Protein AF-A0AAV6FIM9-F1 (afdb_monomer_lite)

Foldseek 3Di:
DDDDDDDDDDDDDDDDDPPPPPPVPPVQPPPPDAEAPDDQQDCVLPPCRPVLVVLLVVLVVVVCVVDPPSPDHNVNSVVSSVRSSVVVVVVVVVVD

Structure (mmCIF, N/CA/C/O backbone):
data_AF-A0AAV6FIM9-F1
#
_entry.id   AF-A0AAV6FIM9-F1
#
loop_
_atom_site.group_PDB
_atom_site.id
_atom_site.type_symbol
_atom_site.label_atom_id
_atom_site.label_alt_id
_atom_site.label_comp_id
_atom_site.label_asym_id
_atom_site.label_entity_id
_atom_site.label_seq_id
_atom_site.pdbx_PDB_ins_code
_atom_site.Cartn_x
_atom_site.Cartn_y
_atom_site.Cartn_z
_atom_site.occupancy
_atom_site.B_iso_or_equiv
_atom_site.auth_seq_id
_atom_site.auth_comp_id
_atom_site.auth_asym_id
_atom_site.auth_atom_id
_atom_site.pdbx_PDB_model_num
ATOM 1 N N . MET A 1 1 ? 18.111 18.916 56.938 1.00 34.12 1 MET A N 1
ATOM 2 C CA . MET A 1 1 ? 18.345 20.329 57.296 1.00 34.12 1 MET A CA 1
ATOM 3 C C . MET A 1 1 ? 17.836 21.181 56.152 1.00 34.12 1 MET A C 1
ATOM 5 O O . MET A 1 1 ? 18.312 21.009 55.040 1.00 34.12 1 MET A O 1
ATOM 9 N N . CYS A 1 2 ? 16.821 22.000 56.411 1.00 32.91 2 CYS A N 1
ATOM 10 C CA . CYS A 1 2 ? 16.270 22.952 55.452 1.00 32.91 2 CYS A CA 1
ATOM 11 C C . CYS A 1 2 ? 16.989 24.295 55.638 1.00 32.91 2 CYS A C 1
ATOM 13 O O . CYS A 1 2 ? 17.130 24.739 56.773 1.00 32.91 2 CYS A O 1
ATOM 15 N N . HIS A 1 3 ? 17.411 24.908 54.537 1.00 33.81 3 HIS A N 1
ATOM 16 C CA . HIS A 1 3 ? 17.798 26.315 54.424 1.00 33.81 3 HIS A CA 1
ATOM 17 C C . HIS A 1 3 ? 16.860 26.910 53.371 1.00 33.81 3 HIS A C 1
ATOM 19 O O . HIS A 1 3 ? 16.695 26.321 52.306 1.00 33.81 3 HIS A O 1
ATOM 25 N N . ASP A 1 4 ? 16.003 27.844 53.781 1.00 36.78 4 ASP A N 1
ATOM 26 C CA . ASP A 1 4 ? 16.105 29.294 53.528 1.00 36.78 4 ASP A CA 1
ATOM 27 C C . ASP A 1 4 ? 15.181 29.655 52.354 1.00 36.78 4 ASP A C 1
ATOM 29 O O . ASP A 1 4 ? 15.020 28.871 51.430 1.00 36.78 4 ASP A O 1
ATOM 33 N N . SER A 1 5 ? 14.551 30.815 52.236 1.00 41.91 5 SER A N 1
ATOM 34 C CA . SER A 1 5 ? 14.146 31.905 53.125 1.00 41.91 5 SER A CA 1
ATOM 35 C C . SER A 1 5 ? 13.501 32.925 52.174 1.00 41.91 5 SER A C 1
ATOM 37 O O . SER A 1 5 ? 14.099 33.198 51.140 1.00 41.91 5 SER A O 1
ATOM 39 N N . ALA A 1 6 ? 12.340 33.483 52.550 1.00 40.41 6 ALA A N 1
ATOM 40 C CA . ALA A 1 6 ? 11.796 34.798 52.155 1.00 40.41 6 ALA A CA 1
ATOM 41 C C . ALA A 1 6 ? 11.571 35.130 50.653 1.00 40.41 6 ALA A C 1
ATOM 43 O O . ALA A 1 6 ? 12.303 34.709 49.776 1.00 40.41 6 ALA A O 1
ATOM 44 N N . ASN A 1 7 ? 10.666 36.009 50.215 1.00 45.34 7 ASN A N 1
ATOM 45 C CA . ASN A 1 7 ? 9.405 36.639 50.644 1.00 45.34 7 ASN A CA 1
ATOM 46 C C . ASN A 1 7 ? 8.932 37.441 49.372 1.00 45.34 7 ASN A C 1
ATOM 48 O O . ASN A 1 7 ? 9.397 37.119 48.279 1.00 45.34 7 ASN A O 1
ATOM 52 N N . PRO A 1 8 ? 8.019 38.432 49.382 1.00 56.38 8 PRO A N 1
ATOM 53 C CA . PRO A 1 8 ? 6.787 38.390 48.594 1.00 56.38 8 PRO A CA 1
ATOM 54 C C . PRO A 1 8 ? 6.688 39.531 47.555 1.00 56.38 8 PRO A C 1
ATOM 56 O O . PRO A 1 8 ? 7.351 40.553 47.680 1.00 56.38 8 PRO A O 1
ATOM 59 N N . LEU A 1 9 ? 5.754 39.454 46.602 1.00 41.03 9 LEU A N 1
ATOM 60 C CA . LEU A 1 9 ? 4.906 40.617 46.295 1.00 41.03 9 LEU A CA 1
ATOM 61 C C . LEU A 1 9 ? 3.691 40.200 45.465 1.00 41.03 9 LEU A C 1
ATOM 63 O O . LEU A 1 9 ? 3.809 39.695 44.353 1.00 41.03 9 LEU A O 1
ATOM 67 N N . SER A 1 10 ? 2.512 40.445 46.027 1.00 48.06 10 SER A N 1
ATOM 68 C CA . SER A 1 10 ? 1.212 40.272 45.387 1.00 48.06 10 SER A CA 1
ATOM 69 C C . SER A 1 10 ? 1.049 41.182 44.173 1.00 48.06 10 SER A C 1
ATOM 71 O O . SER A 1 10 ? 1.400 42.357 44.283 1.00 48.06 10 SER A O 1
ATOM 73 N N . LYS A 1 11 ? 0.335 40.720 43.139 1.00 42.94 11 LYS A N 1
ATOM 74 C CA . LYS A 1 11 ? -0.727 41.510 42.488 1.00 42.94 11 LYS A CA 1
ATOM 75 C C . LYS A 1 11 ? -1.855 40.590 42.017 1.00 42.94 11 LYS A C 1
ATOM 77 O O . LYS A 1 11 ? -1.684 39.788 41.108 1.00 42.94 11 LYS A O 1
ATOM 82 N N . THR A 1 12 ? -3.005 40.740 42.661 1.00 40.81 12 THR A N 1
ATOM 83 C CA . THR A 1 12 ? -4.317 40.256 42.226 1.00 40.81 12 THR A CA 1
ATOM 84 C C . THR A 1 12 ? -4.759 40.992 40.960 1.00 40.81 12 THR A C 1
ATOM 86 O O . THR A 1 12 ? -4.683 42.217 40.937 1.00 40.81 12 THR A O 1
ATOM 89 N N . MET A 1 13 ? -5.297 40.272 39.970 1.00 36.44 13 MET A N 1
ATOM 90 C CA . MET A 1 13 ? -6.319 40.767 39.034 1.00 36.44 13 MET A CA 1
ATOM 91 C C . MET A 1 13 ? -7.257 39.603 38.679 1.00 36.44 13 MET A C 1
ATOM 93 O O . MET A 1 13 ? -6.867 38.628 38.044 1.00 36.44 13 MET A O 1
ATOM 97 N N . THR A 1 14 ? -8.489 39.711 39.158 1.00 44.72 14 THR A N 1
ATOM 98 C CA . THR A 1 14 ? -9.667 38.882 38.870 1.00 44.72 14 THR A CA 1
ATOM 99 C C . THR A 1 14 ? -10.277 39.227 37.508 1.00 44.72 14 THR A C 1
ATOM 101 O O . THR A 1 14 ? -10.465 40.410 37.241 1.00 44.72 14 THR A O 1
ATOM 104 N N . SER A 1 15 ? -10.677 38.229 36.705 1.00 46.53 15 SER A N 1
ATOM 105 C CA . SER A 1 15 ? -11.811 38.346 35.762 1.00 46.53 15 SER A CA 1
ATOM 106 C C . SER A 1 15 ? -12.307 36.976 35.264 1.00 46.53 15 SER A C 1
ATOM 108 O O . SER A 1 15 ? -11.895 36.464 34.232 1.00 46.53 15 SER A O 1
ATOM 110 N N . ASN A 1 16 ? -13.171 36.367 36.065 1.00 65.00 16 ASN A N 1
ATOM 111 C CA . ASN A 1 16 ? -14.512 35.866 35.749 1.00 65.00 16 ASN A CA 1
ATOM 112 C C . ASN A 1 16 ? -14.880 35.777 34.246 1.00 65.00 16 ASN A C 1
ATOM 114 O O . ASN A 1 16 ? -15.102 36.805 33.612 1.00 65.00 16 ASN A O 1
ATOM 118 N N . ALA A 1 17 ? -15.063 34.555 33.738 1.00 41.66 17 ALA A N 1
ATOM 119 C CA . ALA A 1 17 ? -16.126 34.172 32.798 1.00 41.66 17 ALA A CA 1
ATOM 120 C C . ALA A 1 17 ? -16.056 32.654 32.566 1.00 41.66 17 ALA A C 1
ATOM 122 O O . ALA A 1 17 ? -15.201 32.154 31.836 1.00 41.66 17 ALA A O 1
ATOM 123 N N . THR A 1 18 ? -16.953 31.911 33.208 1.00 52.44 18 THR A N 1
ATOM 124 C CA . THR A 1 18 ? -17.307 30.541 32.831 1.00 52.44 18 THR A CA 1
ATOM 125 C C . THR A 1 18 ? -17.913 30.588 31.430 1.00 52.44 18 THR A C 1
ATOM 127 O O . THR A 1 18 ? -19.100 30.851 31.269 1.00 52.44 18 THR A O 1
ATOM 130 N N . ASN A 1 19 ? -17.095 30.358 30.406 1.00 57.53 19 ASN A N 1
ATOM 131 C CA . ASN A 1 19 ? -17.607 29.908 29.120 1.00 57.53 19 ASN A CA 1
ATOM 132 C C . ASN A 1 19 ? -17.706 28.390 29.213 1.00 57.53 19 ASN A C 1
ATOM 134 O O . ASN A 1 19 ? -16.744 27.672 28.947 1.00 57.53 19 ASN A O 1
ATOM 138 N N . ASP A 1 20 ? -18.866 27.933 29.671 1.00 51.25 20 ASP A N 1
ATOM 139 C CA . ASP A 1 20 ? -19.297 26.550 29.554 1.00 51.25 20 ASP A CA 1
ATOM 140 C C . ASP A 1 20 ? -19.456 26.237 28.059 1.00 51.25 20 ASP A C 1
ATOM 142 O O . ASP A 1 20 ? -20.505 26.447 27.454 1.00 51.25 20 ASP A O 1
ATOM 146 N N . CYS A 1 21 ? -18.363 25.831 27.416 1.00 47.50 21 CYS A N 1
ATOM 147 C CA . CYS A 1 21 ? -18.470 25.023 26.219 1.00 47.50 21 CYS A CA 1
ATOM 148 C C . CYS A 1 21 ? -18.524 23.598 26.742 1.00 47.50 21 CYS A C 1
ATOM 150 O O . CYS A 1 21 ? -17.482 23.019 27.058 1.00 47.50 21 CYS A O 1
ATOM 152 N N . LEU A 1 22 ? -19.737 23.059 26.861 1.00 51.66 22 LEU A N 1
ATOM 153 C CA . LEU A 1 22 ? -19.963 21.624 26.881 1.00 51.66 22 LEU A CA 1
ATOM 154 C C . LEU A 1 22 ? -19.387 21.064 25.574 1.00 51.66 22 LEU A C 1
ATOM 156 O O . LEU A 1 22 ? -20.098 20.818 24.602 1.00 51.66 22 LEU A O 1
ATOM 160 N N . ILE A 1 23 ? -18.066 20.904 25.533 1.00 51.31 23 ILE A N 1
ATOM 161 C CA . ILE A 1 23 ? -17.437 19.926 24.675 1.00 51.31 23 ILE A CA 1
ATOM 162 C C . ILE A 1 23 ? -17.876 18.622 25.305 1.00 51.31 23 ILE A C 1
ATOM 164 O O . ILE A 1 23 ? -17.298 18.163 26.289 1.00 51.31 23 ILE A O 1
ATOM 168 N N . GLU A 1 24 ? -18.973 18.085 24.775 1.00 51.91 24 GLU A N 1
ATOM 169 C CA . GLU A 1 24 ? -19.268 16.671 24.879 1.00 51.91 24 GLU A CA 1
ATOM 170 C C . GLU A 1 24 ? -17.943 15.978 24.575 1.00 51.91 24 GLU A C 1
ATOM 172 O O . GLU A 1 24 ? -17.380 16.142 23.490 1.00 51.91 24 GLU A O 1
ATOM 177 N N . SER A 1 25 ? -17.349 15.374 25.601 1.00 55.44 25 SER A N 1
ATOM 178 C CA . SER A 1 25 ? -16.077 14.682 25.501 1.00 55.44 25 SER A CA 1
ATOM 179 C C . SER A 1 25 ? -16.313 13.505 24.572 1.00 55.44 25 SER A C 1
ATOM 181 O O . SER A 1 25 ? -16.704 12.425 25.009 1.00 55.44 25 SER A O 1
ATOM 183 N N . VAL A 1 26 ? -16.173 13.757 23.271 1.00 56.62 26 VAL A N 1
ATOM 184 C CA . VAL A 1 26 ? -16.209 12.727 22.250 1.00 56.62 26 VAL A CA 1
ATOM 185 C C . VAL A 1 26 ? -14.955 11.922 22.515 1.00 56.62 26 VAL A C 1
ATOM 187 O O . VAL A 1 26 ? -13.844 12.390 22.265 1.00 56.62 26 VAL A O 1
ATOM 190 N N . ASP A 1 27 ? -15.148 10.770 23.141 1.00 61.59 27 ASP A N 1
ATOM 191 C CA . ASP A 1 27 ? -14.097 9.820 23.460 1.00 61.59 27 ASP A CA 1
ATOM 192 C C . ASP A 1 27 ? -13.540 9.312 22.122 1.00 61.59 27 ASP A C 1
ATOM 194 O O . ASP A 1 27 ? -14.051 8.372 21.509 1.00 61.59 27 ASP A O 1
ATOM 198 N N . PHE A 1 28 ? -12.579 10.050 21.560 1.00 58.19 28 PHE A N 1
ATOM 199 C CA . PHE A 1 28 ? -11.904 9.640 20.343 1.00 58.19 28 PHE A CA 1
ATOM 200 C C . PHE A 1 28 ? -11.070 8.415 20.708 1.00 58.19 28 PHE A C 1
ATOM 202 O O . PHE A 1 28 ? -10.249 8.502 21.623 1.00 58.19 28 PHE A O 1
ATOM 209 N N . PRO A 1 29 ? -11.245 7.278 20.015 1.00 58.06 29 PRO A N 1
ATOM 210 C CA . PRO A 1 29 ? -10.467 6.093 20.318 1.00 58.06 29 PRO A CA 1
ATOM 211 C C . PRO A 1 29 ? -8.975 6.434 20.257 1.00 58.06 29 PRO A C 1
ATOM 213 O O . PRO A 1 29 ? -8.513 7.084 19.320 1.00 58.06 29 PRO A O 1
ATOM 216 N N . GLU A 1 30 ? -8.243 5.962 21.264 1.00 60.50 30 GLU A N 1
ATOM 217 C CA . GLU A 1 30 ? -6.842 6.225 21.636 1.00 60.50 30 GLU A CA 1
ATOM 218 C C . GLU A 1 30 ? -5.780 5.938 20.542 1.00 60.50 30 GLU A C 1
ATOM 220 O O . GLU A 1 30 ? -4.581 5.885 20.807 1.00 60.50 30 GLU A O 1
ATOM 225 N N . ARG A 1 31 ? -6.172 5.737 19.279 1.00 60.84 31 ARG A N 1
ATOM 226 C CA . ARG A 1 31 ? -5.252 5.600 18.145 1.00 60.84 31 ARG A CA 1
ATOM 227 C C . ARG A 1 31 ? -5.143 6.912 17.388 1.00 60.84 31 ARG A C 1
ATOM 229 O O . ARG A 1 31 ? -5.772 7.110 16.353 1.00 60.84 31 ARG A O 1
ATOM 236 N N . SER A 1 32 ? -4.256 7.772 17.876 1.00 80.25 32 SER A N 1
ATOM 237 C CA . SER A 1 32 ? -3.821 8.980 17.164 1.00 80.25 32 SER A CA 1
ATOM 238 C C . SER A 1 32 ? -3.075 8.671 15.857 1.00 80.25 32 SER A C 1
ATOM 240 O O . SER A 1 32 ? -3.007 9.522 14.972 1.00 80.25 32 SER A O 1
ATOM 242 N N . VAL A 1 33 ? -2.532 7.455 15.714 1.00 89.62 33 VAL A N 1
ATOM 243 C CA . VAL A 1 33 ? -1.777 7.010 14.538 1.00 89.62 33 VAL A CA 1
ATOM 244 C C . VAL A 1 33 ? -2.205 5.597 14.143 1.00 89.62 33 VAL A C 1
ATOM 246 O O . VAL A 1 33 ? -2.168 4.670 14.952 1.00 89.62 33 VAL A O 1
ATOM 249 N N . LEU A 1 34 ? -2.572 5.422 12.872 1.00 92.44 34 LEU A N 1
ATOM 250 C CA . LEU A 1 34 ? -2.813 4.121 12.253 1.00 92.44 34 LEU A CA 1
ATOM 251 C C . LEU A 1 34 ? -1.647 3.782 11.317 1.00 92.44 34 LEU A C 1
ATOM 253 O O . LEU A 1 34 ? -1.243 4.610 10.504 1.00 92.44 34 LEU A O 1
ATOM 257 N N . MET A 1 35 ? -1.129 2.557 11.418 1.00 94.88 35 MET A N 1
ATOM 258 C CA . MET A 1 35 ? -0.005 2.063 10.616 1.00 94.88 35 MET A CA 1
ATOM 259 C C . MET A 1 35 ? -0.400 0.788 9.865 1.00 94.88 35 MET A C 1
ATOM 261 O O . MET A 1 35 ? -1.171 -0.032 10.376 1.00 94.88 35 MET A O 1
ATOM 265 N N . GLY A 1 36 ? 0.135 0.635 8.653 1.00 95.38 36 GLY A N 1
ATOM 266 C CA . GLY A 1 36 ? 0.103 -0.627 7.913 1.00 95.38 36 GLY A CA 1
ATOM 267 C C . GLY A 1 36 ? 1.022 -1.672 8.553 1.00 95.38 36 GLY A C 1
ATOM 268 O O . GLY A 1 36 ? 1.883 -1.342 9.369 1.00 95.38 36 GLY A O 1
ATOM 269 N N . SER A 1 37 ? 0.864 -2.937 8.167 1.00 97.75 37 SER A N 1
ATOM 270 C CA . SER A 1 37 ? 1.776 -4.020 8.559 1.00 97.75 37 SER A CA 1
ATOM 271 C C . SER A 1 37 ? 3.090 -3.991 7.767 1.00 97.75 37 SER A C 1
ATOM 273 O O . SER A 1 37 ? 4.049 -4.680 8.110 1.00 97.75 37 SER A O 1
ATOM 275 N N . PHE A 1 38 ? 3.147 -3.168 6.719 1.00 97.94 38 PHE A N 1
ATOM 276 C CA . PHE A 1 38 ? 4.328 -2.874 5.915 1.00 97.94 38 PHE A CA 1
ATOM 277 C C . PHE A 1 38 ? 4.297 -1.422 5.419 1.00 97.94 38 PHE A C 1
ATOM 279 O O . PHE A 1 38 ? 3.332 -0.690 5.624 1.00 97.94 38 PHE A O 1
ATOM 286 N N . HIS A 1 39 ? 5.373 -0.991 4.760 1.00 96.44 39 HIS A N 1
ATOM 287 C CA . HIS A 1 39 ? 5.517 0.355 4.201 1.00 96.44 39 HIS A CA 1
ATOM 288 C C . HIS A 1 39 ? 5.847 0.300 2.702 1.00 96.44 39 HIS A C 1
ATOM 290 O O . HIS A 1 39 ? 6.227 -0.741 2.172 1.00 96.44 39 HIS A O 1
ATOM 296 N N . GLN A 1 40 ? 5.769 1.434 1.999 1.00 95.06 40 GLN A N 1
ATOM 297 C CA . GLN A 1 40 ? 6.017 1.534 0.545 1.00 95.06 40 GLN A CA 1
ATOM 298 C C . GLN A 1 40 ? 7.407 1.040 0.073 1.00 95.06 40 GLN A C 1
ATOM 300 O O . GLN A 1 40 ? 7.630 0.824 -1.118 1.00 95.06 40 GLN A O 1
ATOM 305 N N . GLY A 1 41 ? 8.351 0.882 1.002 1.00 96.19 41 GLY A N 1
ATOM 306 C CA . GLY A 1 41 ? 9.717 0.412 0.752 1.00 96.19 41 GLY A CA 1
ATOM 307 C C . GLY A 1 41 ? 9.926 -1.082 1.001 1.00 96.19 41 GLY A C 1
ATOM 308 O O . GLY A 1 41 ? 11.051 -1.563 0.859 1.00 96.19 41 GLY A O 1
ATOM 309 N N . ASP A 1 42 ? 8.872 -1.803 1.384 1.00 97.56 42 ASP A N 1
ATOM 310 C CA . ASP A 1 42 ? 8.920 -3.237 1.656 1.00 97.56 42 ASP A CA 1
ATOM 311 C C . ASP A 1 42 ? 9.412 -4.017 0.419 1.00 97.56 42 ASP A C 1
ATOM 313 O O . ASP A 1 42 ? 9.123 -3.667 -0.733 1.00 97.56 42 ASP A O 1
ATOM 317 N N . SER A 1 43 ? 10.207 -5.065 0.657 1.00 97.12 43 SER A N 1
ATOM 318 C CA . SER A 1 43 ? 10.825 -5.884 -0.391 1.00 97.12 43 SER A CA 1
ATOM 319 C C . SER A 1 43 ? 9.802 -6.528 -1.329 1.00 97.12 43 SER A C 1
ATOM 321 O O . SER A 1 43 ? 10.125 -6.746 -2.498 1.00 97.12 43 SER A O 1
ATOM 323 N N . ARG A 1 44 ? 8.554 -6.733 -0.883 1.00 96.62 44 ARG A N 1
ATOM 324 C CA . ARG A 1 44 ? 7.449 -7.260 -1.704 1.00 96.62 44 ARG A CA 1
ATOM 325 C C . ARG A 1 44 ? 7.169 -6.446 -2.966 1.00 96.62 44 ARG A C 1
ATOM 327 O O . ARG A 1 44 ? 6.637 -6.973 -3.939 1.00 96.62 44 ARG A O 1
ATOM 334 N N . PHE A 1 45 ? 7.509 -5.158 -2.962 1.00 95.44 45 PHE A N 1
ATOM 335 C CA . PHE A 1 45 ? 7.268 -4.270 -4.096 1.00 95.44 45 PHE A CA 1
ATOM 336 C C . PHE A 1 45 ? 8.391 -4.299 -5.142 1.00 95.44 45 PHE A C 1
ATOM 338 O O . PHE A 1 45 ? 8.251 -3.687 -6.201 1.00 95.44 45 PHE A O 1
ATOM 345 N N . GLY A 1 46 ? 9.480 -5.035 -4.899 1.00 94.44 46 GLY A N 1
ATOM 346 C CA . GLY A 1 46 ? 10.548 -5.245 -5.873 1.00 94.44 46 GLY A CA 1
ATOM 347 C C . GLY A 1 46 ? 11.168 -3.939 -6.381 1.00 94.44 46 GLY A C 1
ATOM 348 O O . GLY A 1 46 ? 11.518 -3.050 -5.605 1.00 94.44 46 GLY A O 1
ATOM 349 N N . ASN A 1 47 ? 11.300 -3.814 -7.702 1.00 94.00 47 ASN A N 1
ATOM 350 C CA . ASN A 1 47 ? 11.948 -2.684 -8.382 1.00 94.00 47 ASN A CA 1
ATOM 351 C C . ASN A 1 47 ? 11.152 -1.360 -8.354 1.00 94.00 47 ASN A C 1
ATOM 353 O O . ASN A 1 47 ? 11.719 -0.303 -8.667 1.00 94.00 47 ASN A O 1
ATOM 357 N N . VAL A 1 48 ? 9.863 -1.405 -7.994 1.00 93.94 48 VAL A N 1
ATOM 358 C CA . VAL A 1 48 ? 8.995 -0.217 -7.891 1.00 93.94 48 VAL A CA 1
ATOM 359 C C . VAL A 1 48 ? 8.879 0.327 -6.467 1.00 93.94 48 VAL A C 1
ATOM 361 O O . VAL A 1 48 ? 8.282 1.384 -6.278 1.00 93.94 48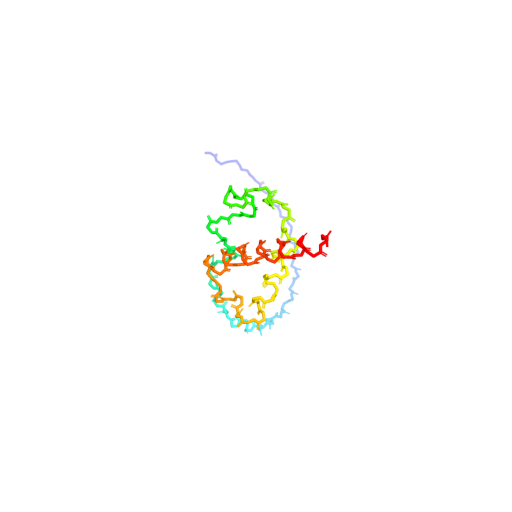 VAL A O 1
ATOM 364 N N . ARG A 1 49 ? 9.468 -0.348 -5.468 1.00 94.81 49 ARG A N 1
ATOM 365 C CA . ARG A 1 49 ? 9.468 0.128 -4.077 1.00 94.81 49 ARG A CA 1
ATOM 366 C C . ARG A 1 49 ? 10.061 1.536 -3.968 1.00 94.81 49 ARG A C 1
ATOM 368 O O . ARG A 1 49 ? 11.012 1.867 -4.677 1.00 94.81 49 ARG A O 1
ATOM 375 N N . ASN A 1 50 ? 9.528 2.337 -3.051 1.00 95.06 50 ASN A N 1
ATOM 376 C CA . ASN A 1 50 ? 9.844 3.757 -2.840 1.00 95.06 50 ASN A CA 1
ATOM 377 C C . ASN A 1 50 ? 9.520 4.718 -4.000 1.00 95.06 50 ASN A C 1
ATOM 379 O O . ASN A 1 50 ? 9.742 5.917 -3.848 1.00 95.06 50 ASN A O 1
ATOM 383 N N . LYS A 1 51 ? 8.992 4.248 -5.137 1.00 95.12 51 LYS A N 1
ATOM 384 C CA . LYS A 1 51 ? 8.657 5.105 -6.293 1.00 95.12 51 LYS A CA 1
ATOM 385 C C . LYS A 1 51 ? 7.163 5.395 -6.411 1.00 95.12 51 LYS A C 1
ATOM 387 O O . LYS A 1 51 ? 6.755 6.272 -7.162 1.00 95.12 51 LYS A O 1
ATOM 392 N N . GLN A 1 52 ? 6.347 4.665 -5.660 1.00 95.62 52 GLN A N 1
ATOM 393 C CA . GLN A 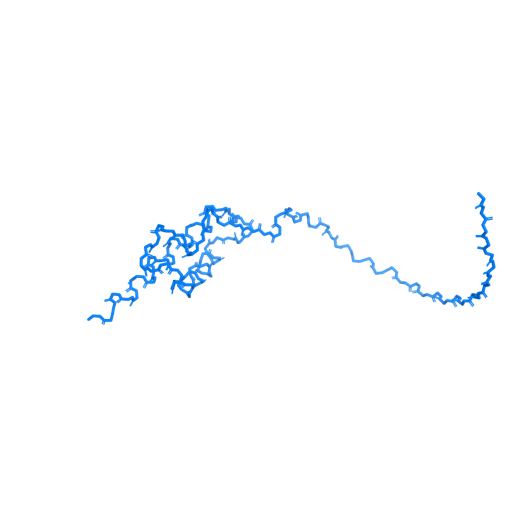1 52 ? 4.900 4.627 -5.822 1.00 95.62 52 GLN A CA 1
ATOM 394 C C . GLN A 1 52 ? 4.127 5.598 -4.905 1.00 95.62 52 GLN A C 1
ATOM 396 O O . GLN A 1 52 ? 2.902 5.518 -4.833 1.00 95.62 52 GLN A O 1
ATOM 401 N N . CYS A 1 53 ? 4.808 6.498 -4.184 1.00 96.19 53 CYS A N 1
ATOM 402 C CA . CYS A 1 53 ? 4.194 7.331 -3.139 1.00 96.19 53 CYS A CA 1
ATOM 403 C C . CYS A 1 53 ? 2.999 8.157 -3.646 1.00 96.19 53 CYS A C 1
ATOM 405 O O . CYS A 1 53 ? 1.965 8.194 -2.986 1.00 96.19 53 CYS A O 1
ATOM 407 N N . GLY A 1 54 ? 3.089 8.746 -4.844 1.00 95.56 54 GLY A N 1
ATOM 408 C CA . GLY A 1 54 ? 1.992 9.523 -5.430 1.00 95.56 54 GLY A CA 1
ATOM 409 C C . GLY A 1 54 ? 0.736 8.683 -5.685 1.00 95.56 54 GLY A C 1
ATOM 410 O O . GLY A 1 54 ? -0.366 9.080 -5.310 1.00 95.56 54 GLY A O 1
ATOM 411 N N . ALA A 1 55 ? 0.902 7.485 -6.254 1.00 96.38 55 ALA A N 1
ATOM 412 C CA . ALA A 1 55 ? -0.208 6.574 -6.534 1.00 96.38 55 ALA A CA 1
ATOM 413 C C . ALA A 1 55 ? -0.823 5.984 -5.250 1.00 96.38 55 ALA A C 1
ATOM 415 O O . ALA A 1 55 ? -2.043 5.828 -5.160 1.00 96.38 55 ALA A O 1
ATOM 416 N N . ILE A 1 56 ? 0.003 5.708 -4.233 1.00 97.81 56 ILE A N 1
ATOM 417 C CA . ILE A 1 56 ? -0.453 5.308 -2.893 1.00 97.81 56 ILE A CA 1
ATOM 418 C C . ILE A 1 56 ? -1.291 6.419 -2.252 1.00 97.81 56 ILE A C 1
ATOM 420 O O . ILE A 1 56 ? -2.404 6.149 -1.804 1.00 97.81 56 ILE A O 1
ATOM 424 N N . SER A 1 57 ? -0.815 7.667 -2.263 1.00 97.75 57 SER A N 1
ATOM 425 C CA . SER A 1 57 ? -1.557 8.810 -1.715 1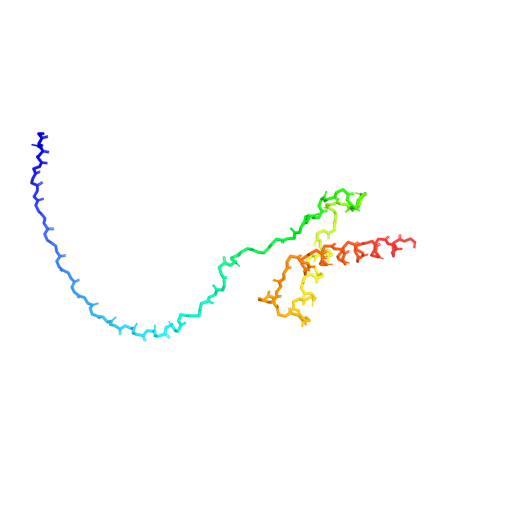.00 97.75 57 SER A CA 1
ATOM 426 C C . SER A 1 57 ? -2.900 9.015 -2.419 1.00 97.75 57 SER A C 1
ATOM 428 O O . SER A 1 57 ? -3.921 9.196 -1.757 1.00 97.75 57 SER A O 1
ATOM 430 N N . LEU A 1 58 ? -2.933 8.917 -3.753 1.00 97.31 58 LEU A N 1
ATOM 431 C CA . LEU A 1 58 ? -4.177 9.012 -4.522 1.00 97.31 58 LEU A CA 1
ATOM 432 C C . LEU A 1 58 ? -5.163 7.896 -4.148 1.00 97.31 58 LEU A C 1
ATOM 434 O O . LEU A 1 58 ? -6.352 8.146 -3.951 1.00 97.31 58 LEU A O 1
ATOM 438 N N . THR A 1 59 ? -4.661 6.674 -3.984 1.00 97.94 59 THR A N 1
ATOM 439 C CA . THR A 1 59 ? -5.469 5.526 -3.555 1.00 97.94 59 THR A CA 1
ATOM 440 C C . THR A 1 59 ? -6.028 5.721 -2.143 1.00 97.94 59 THR A C 1
ATOM 442 O O . THR A 1 59 ? -7.187 5.386 -1.896 1.00 97.94 59 THR A O 1
ATOM 445 N N . ALA A 1 60 ? -5.255 6.306 -1.223 1.00 97.81 60 ALA A N 1
ATOM 446 C CA . ALA A 1 60 ? -5.716 6.632 0.128 1.00 97.81 60 ALA A CA 1
ATOM 447 C C . ALA A 1 60 ? -6.874 7.643 0.104 1.00 97.81 60 ALA A C 1
ATOM 449 O O . ALA A 1 60 ? -7.893 7.443 0.768 1.00 97.81 60 ALA A O 1
ATOM 450 N N . VAL A 1 61 ? -6.748 8.701 -0.706 1.00 98.00 61 VAL A N 1
ATOM 451 C CA . VAL A 1 61 ? -7.812 9.699 -0.899 1.00 98.00 61 VAL A CA 1
ATOM 452 C C . VAL A 1 61 ? -9.057 9.055 -1.500 1.00 98.00 61 VAL A C 1
ATOM 454 O O . VAL A 1 61 ? -10.163 9.312 -1.039 1.00 98.00 61 VAL A O 1
ATOM 457 N N . PHE A 1 62 ? -8.903 8.181 -2.492 1.00 97.69 62 PHE A N 1
ATOM 458 C CA . PHE A 1 62 ? -10.037 7.469 -3.073 1.00 97.69 62 PHE A CA 1
ATOM 459 C C . PHE A 1 62 ? -10.743 6.584 -2.037 1.00 97.69 62 PHE A C 1
ATOM 461 O O . PHE A 1 62 ? -11.962 6.654 -1.874 1.00 97.69 62 PHE A O 1
ATOM 468 N N . LYS A 1 63 ? -9.980 5.810 -1.258 1.00 97.44 63 LYS A N 1
ATOM 469 C CA . LYS A 1 63 ? -10.536 4.959 -0.204 1.00 97.44 63 LYS A CA 1
ATOM 470 C C . LYS A 1 63 ? -11.258 5.768 0.872 1.00 97.44 63 LYS A C 1
ATOM 472 O O . LYS A 1 63 ? -12.289 5.305 1.348 1.00 97.44 63 LYS A O 1
ATOM 477 N N . SER A 1 64 ? -10.788 6.968 1.224 1.00 97.19 64 SER A N 1
ATOM 478 C CA . SER A 1 64 ? -11.445 7.802 2.247 1.00 97.19 64 SER A CA 1
ATOM 479 C C . SER A 1 64 ? -12.815 8.316 1.802 1.00 97.19 64 SER A C 1
ATOM 481 O O . SER A 1 64 ? -13.665 8.613 2.640 1.00 97.19 64 SER A O 1
ATOM 483 N N . LYS A 1 65 ? -13.061 8.368 0.486 1.00 97.19 65 LYS A N 1
ATOM 484 C CA . LYS A 1 65 ? -14.385 8.638 -0.091 1.00 97.19 65 LYS A CA 1
ATOM 485 C C . LYS A 1 65 ? -15.305 7.418 -0.081 1.00 97.19 65 LYS A C 1
ATOM 487 O O . LYS A 1 65 ? -16.517 7.594 -0.066 1.00 97.19 65 LYS A O 1
ATOM 492 N N . MET A 1 66 ? -14.753 6.205 -0.076 1.00 96.81 66 MET A N 1
ATOM 493 C CA . MET A 1 66 ? -15.527 4.956 -0.054 1.00 96.81 66 MET A CA 1
ATOM 494 C C . MET A 1 66 ? -15.799 4.435 1.359 1.00 96.81 66 MET A C 1
ATOM 496 O O . MET A 1 66 ? -16.832 3.821 1.608 1.00 96.81 66 MET A O 1
ATOM 500 N N . LYS A 1 67 ? -14.852 4.636 2.277 1.00 94.25 67 LYS A N 1
ATOM 501 C CA . LYS A 1 67 ? -14.891 4.142 3.653 1.00 94.25 67 LYS A CA 1
ATOM 502 C C . LYS A 1 67 ? -14.431 5.242 4.597 1.00 94.25 67 LYS A C 1
ATOM 504 O O . LYS A 1 67 ? -13.341 5.789 4.430 1.00 94.25 67 LYS A O 1
ATOM 509 N N . ASN A 1 68 ? -15.232 5.493 5.630 1.00 93.94 68 ASN A N 1
ATOM 510 C CA . ASN A 1 68 ? -14.921 6.457 6.678 1.00 93.94 68 ASN A CA 1
ATOM 511 C C . ASN A 1 68 ? -13.537 6.171 7.297 1.00 93.94 68 ASN A C 1
ATOM 513 O O . ASN A 1 68 ? -13.300 5.062 7.779 1.00 93.94 68 ASN A O 1
ATOM 517 N N . VAL A 1 69 ? -12.654 7.175 7.304 1.00 93.00 69 VAL A N 1
ATOM 518 C CA . VAL A 1 69 ? -11.275 7.090 7.823 1.00 93.00 69 VAL A CA 1
ATOM 519 C C . VAL A 1 69 ? -11.228 6.640 9.285 1.00 93.00 69 VAL A C 1
ATOM 521 O O . VAL A 1 69 ? -10.344 5.878 9.657 1.00 93.00 69 VAL A O 1
ATOM 524 N N . TRP A 1 70 ? -12.224 7.006 10.095 1.00 91.31 70 TRP A N 1
ATOM 525 C CA . TRP A 1 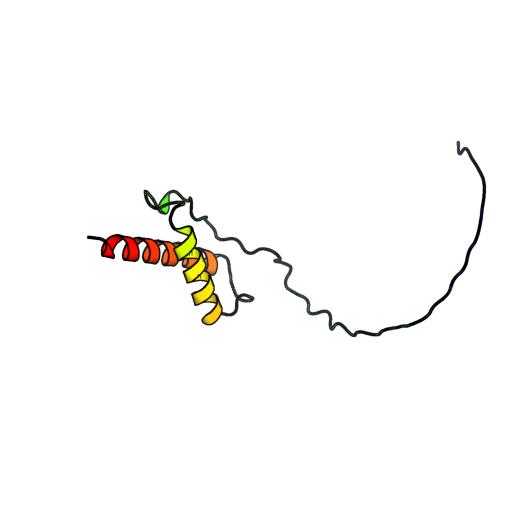70 ? -12.317 6.602 11.505 1.00 91.31 70 TRP A CA 1
ATOM 526 C C . TRP A 1 70 ? -12.546 5.097 11.702 1.00 91.31 70 TRP A C 1
ATOM 528 O O . TRP A 1 70 ? -12.310 4.571 12.782 1.00 91.31 70 TRP A O 1
ATOM 538 N N . SER A 1 71 ? -12.990 4.396 10.656 1.00 93.38 71 SER A N 1
ATOM 539 C CA . SER A 1 71 ? -13.201 2.940 10.660 1.00 93.38 71 SER A CA 1
ATOM 540 C C . SER A 1 71 ? -12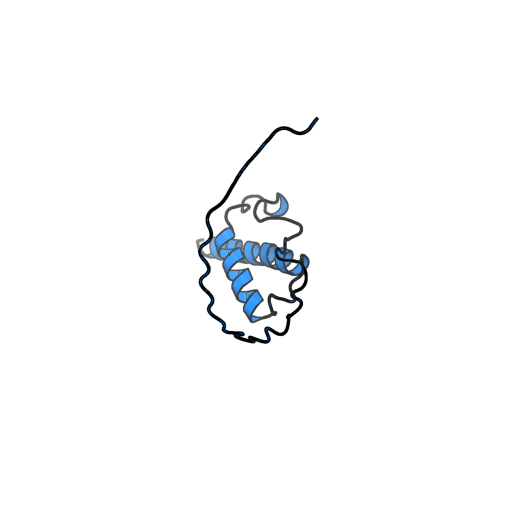.048 2.160 10.022 1.00 93.38 71 SER A C 1
ATOM 542 O O . SER A 1 71 ? -12.184 0.966 9.739 1.00 93.38 71 SER A O 1
ATOM 544 N N . TRP A 1 72 ? -10.945 2.837 9.691 1.00 95.62 72 TRP A N 1
ATOM 545 C CA . TRP A 1 72 ? -9.799 2.184 9.078 1.00 95.62 72 TRP A CA 1
ATOM 546 C C . TRP A 1 72 ? -9.024 1.349 10.097 1.00 95.62 72 TRP A C 1
ATOM 548 O O . TRP A 1 72 ? -8.782 1.749 11.233 1.00 95.62 72 TRP A O 1
ATOM 558 N N . GLU A 1 73 ? -8.586 0.187 9.640 1.00 95.88 73 GLU A N 1
ATOM 559 C CA . GLU A 1 73 ? -7.708 -0.732 10.344 1.00 95.88 73 GLU A CA 1
ATOM 560 C C . GLU A 1 73 ? -6.381 -0.873 9.587 1.00 95.88 73 GLU A C 1
ATOM 562 O O . GLU A 1 73 ? -6.232 -0.435 8.448 1.00 95.88 73 GLU A O 1
ATOM 567 N N . THR A 1 74 ? -5.401 -1.555 10.175 1.00 96.81 74 THR A N 1
ATOM 568 C CA . THR A 1 74 ? -4.120 -1.855 9.513 1.00 96.81 74 THR A CA 1
ATOM 569 C C . THR A 1 74 ? -4.308 -2.486 8.128 1.00 96.81 74 THR A C 1
ATOM 571 O O . THR A 1 74 ? -3.623 -2.102 7.182 1.00 96.81 74 THR A O 1
ATOM 574 N N . ARG A 1 75 ? -5.305 -3.371 7.967 1.00 97.75 75 ARG A N 1
ATOM 575 C CA . ARG A 1 75 ? -5.623 -4.000 6.672 1.00 97.75 75 ARG A CA 1
ATOM 576 C C . ARG A 1 75 ? -6.062 -2.989 5.610 1.00 97.75 75 ARG A C 1
ATOM 578 O O . ARG A 1 75 ? -5.807 -3.198 4.429 1.00 97.75 75 ARG A O 1
ATOM 585 N N . ASP A 1 76 ? -6.711 -1.900 6.018 1.00 97.94 76 ASP A N 1
ATOM 586 C CA . ASP A 1 76 ? -7.122 -0.830 5.112 1.00 97.94 76 ASP A CA 1
ATOM 587 C C . ASP A 1 76 ? -5.911 -0.080 4.551 1.00 97.94 76 ASP A C 1
ATOM 589 O O . ASP A 1 76 ? -5.886 0.224 3.358 1.00 97.94 76 ASP A O 1
ATOM 593 N N . LEU A 1 77 ? -4.896 0.183 5.380 1.00 97.56 77 LEU A N 1
ATOM 594 C CA . LEU A 1 77 ? -3.647 0.796 4.924 1.00 97.56 77 LEU A CA 1
ATOM 595 C C . LEU A 1 77 ? -2.820 -0.163 4.063 1.00 97.56 77 LEU A C 1
ATOM 597 O O . LEU A 1 77 ? -2.279 0.254 3.041 1.00 97.56 77 LEU A O 1
ATOM 601 N N . ASP A 1 78 ? -2.783 -1.447 4.409 1.00 98.38 78 ASP A N 1
ATOM 602 C CA . ASP A 1 78 ? -2.126 -2.472 3.592 1.00 98.38 78 ASP A CA 1
ATOM 603 C C . ASP A 1 78 ? -2.748 -2.555 2.191 1.00 98.38 78 ASP A C 1
ATOM 605 O O . ASP A 1 78 ? -2.041 -2.610 1.181 1.00 98.38 78 ASP A O 1
ATOM 609 N N . GLU A 1 79 ? -4.078 -2.492 2.111 1.00 98.12 79 GLU A N 1
ATOM 610 C CA . GLU A 1 79 ? -4.805 -2.460 0.846 1.00 98.12 79 GLU A CA 1
ATOM 611 C C . GLU A 1 79 ? -4.477 -1.202 0.028 1.00 98.12 79 GLU A C 1
ATOM 613 O O . GLU A 1 79 ? -4.272 -1.299 -1.183 1.00 98.12 79 GLU A O 1
ATOM 618 N N . VAL A 1 80 ? -4.375 -0.033 0.672 1.00 98.31 80 VAL A N 1
ATOM 619 C CA . VAL A 1 80 ? -3.955 1.221 0.022 1.00 98.31 80 VAL A CA 1
ATOM 620 C C . VAL A 1 80 ? -2.548 1.097 -0.564 1.00 98.31 80 VAL A C 1
ATOM 622 O O . VAL A 1 80 ? -2.329 1.490 -1.711 1.00 98.31 80 VAL A O 1
ATOM 625 N N . LEU A 1 81 ? -1.605 0.511 0.178 1.00 97.94 81 LEU A N 1
ATOM 626 C CA . LEU A 1 81 ? -0.236 0.285 -0.293 1.00 97.94 81 LEU A CA 1
ATOM 627 C C . LEU A 1 81 ? -0.204 -0.672 -1.501 1.00 97.94 81 LEU A C 1
ATOM 629 O O . LEU A 1 81 ? 0.507 -0.415 -2.478 1.00 97.94 81 LEU A O 1
ATOM 633 N N . ILE A 1 82 ? -0.989 -1.756 -1.466 1.00 98.19 82 ILE A N 1
ATOM 634 C CA . ILE A 1 82 ? -1.079 -2.739 -2.558 1.00 98.19 82 ILE A CA 1
ATOM 635 C C . ILE A 1 82 ? -1.722 -2.111 -3.798 1.00 98.19 82 ILE A C 1
ATOM 637 O O . ILE A 1 82 ? -1.105 -2.092 -4.864 1.00 98.19 82 ILE A O 1
ATOM 641 N N . LYS A 1 83 ? -2.934 -1.559 -3.666 1.00 97.94 83 LYS A N 1
ATOM 642 C CA . LYS A 1 83 ? -3.688 -0.973 -4.784 1.00 97.94 83 LYS A CA 1
ATOM 643 C C . LYS A 1 83 ? -2.978 0.239 -5.383 1.00 97.94 83 LYS A C 1
ATOM 645 O O . LYS A 1 83 ? -2.922 0.361 -6.602 1.00 97.94 83 LYS A O 1
ATOM 650 N N . GLY A 1 84 ? -2.354 1.074 -4.554 1.00 97.25 84 GLY A N 1
ATOM 651 C CA . GLY A 1 84 ? -1.540 2.191 -5.027 1.00 97.25 84 GLY A CA 1
ATOM 652 C C . GLY A 1 84 ? -0.308 1.744 -5.810 1.00 97.25 84 GLY A C 1
ATOM 653 O O . GLY A 1 84 ? 0.034 2.354 -6.819 1.00 97.25 84 GLY A O 1
ATOM 654 N N . THR A 1 85 ? 0.328 0.639 -5.413 1.00 97.06 85 THR A N 1
ATOM 655 C CA . THR A 1 85 ? 1.442 0.070 -6.187 1.00 97.06 85 THR A CA 1
ATOM 656 C C . THR A 1 85 ? 0.968 -0.519 -7.520 1.00 97.06 85 THR A C 1
ATOM 658 O O . THR A 1 85 ? 1.658 -0.366 -8.527 1.00 97.06 85 THR A O 1
ATOM 661 N N . VAL A 1 86 ? -0.210 -1.155 -7.559 1.00 96.25 86 VAL A N 1
ATOM 662 C CA . VAL A 1 86 ? -0.827 -1.625 -8.814 1.00 96.25 86 VAL A CA 1
ATOM 663 C C . VAL A 1 86 ? -1.110 -0.447 -9.747 1.00 96.25 86 VAL A C 1
ATOM 665 O O . VAL A 1 86 ? -0.701 -0.485 -10.903 1.00 96.25 86 VAL A O 1
ATOM 668 N N . LEU A 1 87 ? -1.712 0.625 -9.226 1.00 95.62 87 LEU A N 1
ATOM 669 C CA . LEU A 1 87 ? -1.983 1.844 -9.988 1.00 95.62 87 LEU A CA 1
ATOM 670 C C . LEU A 1 87 ? -0.697 2.477 -10.542 1.00 95.62 87 LEU A C 1
ATOM 672 O O . LEU A 1 87 ? -0.653 2.897 -11.695 1.00 95.62 87 LEU A O 1
ATOM 676 N N . TYR A 1 88 ? 0.374 2.521 -9.746 1.00 94.94 88 TYR A N 1
ATOM 677 C CA . TYR A 1 88 ? 1.673 3.010 -10.213 1.00 94.94 88 TYR A CA 1
ATOM 678 C C . TYR A 1 88 ? 2.201 2.198 -11.405 1.00 94.94 88 TYR A C 1
ATOM 680 O O . TYR A 1 88 ? 2.675 2.775 -12.382 1.00 94.94 88 TYR A O 1
ATOM 688 N N . ARG A 1 89 ? 2.091 0.864 -11.344 1.00 93.62 89 ARG A N 1
ATOM 689 C CA . ARG A 1 89 ? 2.523 -0.027 -12.431 1.00 93.62 89 ARG A CA 1
ATOM 690 C C . ARG A 1 89 ? 1.699 0.185 -13.700 1.00 93.62 89 ARG A C 1
ATOM 692 O O . ARG A 1 89 ? 2.294 0.348 -14.757 1.00 93.62 89 ARG A O 1
ATOM 699 N N . SER A 1 90 ? 0.374 0.291 -13.586 1.00 91.75 90 SER A N 1
ATOM 700 C CA . SER A 1 90 ? -0.492 0.498 -14.756 1.00 91.75 90 SER A CA 1
ATOM 701 C C . SER A 1 90 ? -0.232 1.829 -15.464 1.00 91.75 90 SER A C 1
ATOM 703 O O . SER A 1 90 ? -0.364 1.916 -16.677 1.00 91.75 90 SER A O 1
ATOM 705 N N . VAL A 1 91 ? 0.164 2.875 -14.728 1.00 84.31 91 VAL A N 1
ATOM 706 C CA . VAL A 1 91 ? 0.536 4.162 -15.344 1.00 84.31 91 VAL A CA 1
ATOM 707 C C . VAL A 1 91 ? 1.869 4.057 -16.097 1.00 84.31 91 VAL A C 1
ATOM 709 O O . VAL A 1 91 ? 2.015 4.671 -17.149 1.00 84.31 91 VAL A O 1
ATOM 712 N N . GLY A 1 92 ? 2.823 3.263 -15.597 1.00 69.56 92 GLY A N 1
ATOM 713 C CA . GLY A 1 92 ? 4.102 3.017 -16.276 1.00 69.56 92 GLY A CA 1
ATOM 714 C C . GLY A 1 92 ? 3.997 2.130 -17.523 1.00 69.56 92 GLY A C 1
ATOM 715 O O . GLY A 1 92 ? 4.847 2.216 -18.403 1.00 69.56 92 GLY A O 1
ATOM 716 N N . GLU A 1 93 ? 2.957 1.303 -17.628 1.00 58.25 93 GLU A N 1
ATOM 717 C CA . GLU A 1 93 ? 2.677 0.487 -18.820 1.00 58.25 93 GLU A CA 1
ATOM 718 C C . GLU A 1 93 ? 2.085 1.312 -19.979 1.00 58.25 93 GLU A C 1
ATOM 720 O O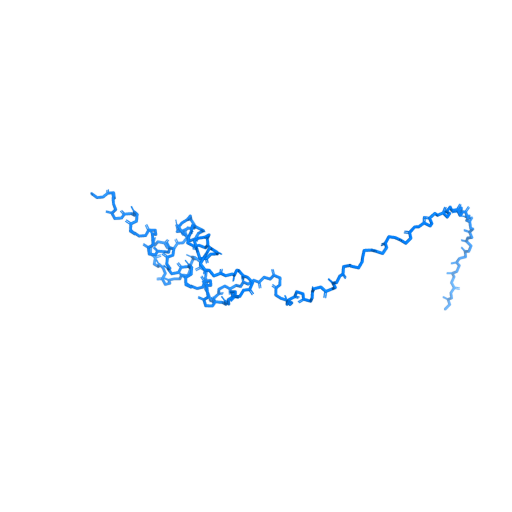 . GLU A 1 93 ? 2.223 0.927 -21.135 1.00 58.25 93 GLU A O 1
ATOM 725 N N . CYS A 1 94 ? 1.499 2.483 -19.702 1.00 51.25 94 CYS A N 1
ATOM 726 C CA . CYS A 1 94 ? 0.940 3.380 -20.722 1.00 51.25 94 CYS A CA 1
ATOM 727 C C . CYS A 1 94 ? 1.980 4.274 -21.431 1.00 51.25 94 CYS A C 1
ATOM 729 O O . CYS A 1 94 ? 1.595 5.120 -22.235 1.00 51.25 94 CYS A O 1
ATOM 731 N N . THR A 1 95 ? 3.277 4.130 -21.138 1.00 50.88 95 THR A N 1
ATOM 732 C CA . THR A 1 95 ? 4.364 4.864 -21.823 1.00 50.88 95 THR A CA 1
ATOM 733 C C . THR A 1 95 ? 5.152 4.003 -22.822 1.00 50.88 95 THR A C 1
ATOM 735 O O . THR A 1 95 ? 6.286 4.352 -23.149 1.00 50.88 95 THR A O 1
ATOM 738 N N . GLY A 1 96 ? 4.586 2.872 -23.258 1.00 41.62 96 GLY A N 1
ATOM 739 C CA . GLY A 1 96 ? 5.151 1.969 -24.271 1.00 41.62 96 GLY A CA 1
ATOM 740 C C . GLY A 1 96 ? 4.592 2.197 -25.667 1.00 41.62 96 GLY A C 1
ATOM 741 O O . GLY A 1 96 ? 3.385 2.507 -25.768 1.00 41.62 96 GLY A O 1
#

pLDDT: mean 78.22, std 23.23, range [32.91, 98.38]

Sequence (96 aa):
MCHDSANPLSKTMTSNATNDCLIESVDFPERSVLMGSFHQGDSRFGNVRNKQCGAISLTAVFKSKMKNVWSWETRDLDEVLIKGTVLYRSVGECTG

Radius of gyration: 26.34 Å; chains: 1; bounding box: 38×49×82 Å

Secondary structure (DSSP, 8-state):
-----------------------------S-S----SS-TT-GGGGGGTTT-HHHHHHHHHHHHHHS-GGG--HHHHHHHHHHHHHHHHHHHHTT-

Organism: NCBI:txid278164

InterPro domains:
  IPR006928 Herpesvirus large tegument protein, USP domain [PF04843] (36-94)